Protein AF-A0A950PSR2-F1 (afdb_monomer)

Structure (mmCIF, N/CA/C/O backbone):
data_AF-A0A950PSR2-F1
#
_entry.id   AF-A0A950PSR2-F1
#
loop_
_atom_site.group_PDB
_atom_site.id
_atom_site.type_symbol
_atom_site.label_atom_id
_atom_site.label_alt_id
_atom_site.label_comp_id
_atom_site.label_asym_id
_atom_site.label_entity_id
_atom_site.label_seq_id
_atom_site.pdbx_PDB_ins_code
_atom_site.Cartn_x
_atom_site.Cartn_y
_atom_site.Cartn_z
_atom_site.occupancy
_atom_site.B_iso_or_equiv
_atom_site.auth_seq_id
_atom_site.auth_comp_id
_atom_site.auth_asym_id
_atom_site.auth_atom_id
_atom_site.pdbx_PDB_model_num
ATOM 1 N N . MET A 1 1 ? -22.140 3.962 20.512 1.00 69.19 1 MET A N 1
ATOM 2 C CA . MET A 1 1 ? -21.373 5.030 19.831 1.00 69.19 1 MET A CA 1
ATOM 3 C C . MET A 1 1 ? -20.839 4.464 18.523 1.00 69.19 1 MET A C 1
ATOM 5 O O . MET A 1 1 ? -20.510 3.281 18.528 1.00 69.19 1 MET A O 1
ATOM 9 N N . PRO A 1 2 ? -20.794 5.224 17.416 1.00 85.81 2 PRO A N 1
ATOM 10 C CA . PRO A 1 2 ? -20.143 4.745 16.201 1.00 85.81 2 PRO A CA 1
ATOM 11 C C . PRO A 1 2 ? -18.652 4.508 16.475 1.00 85.81 2 PRO A C 1
ATOM 13 O O . PRO A 1 2 ? -18.024 5.265 17.216 1.00 85.81 2 PRO A O 1
ATOM 16 N N . ARG A 1 3 ? -18.097 3.434 15.911 1.00 90.25 3 ARG A N 1
ATOM 17 C CA . ARG A 1 3 ? -16.672 3.114 16.026 1.00 90.25 3 ARG A CA 1
ATOM 18 C C . ARG A 1 3 ? -15.868 4.054 15.127 1.00 90.25 3 ARG A C 1
ATOM 20 O O . ARG A 1 3 ? -16.158 4.152 13.938 1.00 90.25 3 ARG A O 1
ATOM 27 N N . PHE A 1 4 ? -14.865 4.726 15.691 1.00 92.19 4 PHE A N 1
ATOM 28 C CA . PHE A 1 4 ? -13.913 5.531 14.924 1.00 92.19 4 PHE A CA 1
ATOM 29 C C . PHE A 1 4 ? -12.866 4.609 14.289 1.00 92.19 4 PHE A C 1
ATOM 31 O O . PHE A 1 4 ? -12.222 3.841 15.001 1.00 92.19 4 PHE A O 1
ATOM 38 N N . LEU A 1 5 ? -12.726 4.649 12.962 1.00 94.44 5 LEU A N 1
ATOM 39 C CA . LEU A 1 5 ? -11.766 3.818 12.233 1.00 94.44 5 LEU A CA 1
ATOM 40 C C . LEU A 1 5 ? -10.413 4.523 12.149 1.00 94.44 5 LEU A C 1
ATOM 42 O O . LEU A 1 5 ? -10.335 5.662 11.687 1.00 94.44 5 LEU A O 1
ATOM 46 N N . PHE A 1 6 ? -9.352 3.829 12.558 1.00 96.19 6 PHE A N 1
ATOM 47 C CA . PHE A 1 6 ? -7.978 4.306 12.442 1.00 96.19 6 PHE A CA 1
ATOM 48 C C . PHE A 1 6 ? -7.266 3.575 11.299 1.00 96.19 6 PHE A C 1
ATOM 50 O O . PHE A 1 6 ? -7.359 2.351 11.174 1.00 96.19 6 PHE A O 1
ATOM 57 N N . GLY A 1 7 ? -6.591 4.329 10.436 1.00 97.12 7 GLY A N 1
ATOM 58 C CA . GLY A 1 7 ? -6.023 3.807 9.198 1.00 97.12 7 GLY A CA 1
ATOM 59 C C . GLY A 1 7 ? -4.890 4.656 8.641 1.00 97.12 7 GLY A C 1
ATOM 60 O O . GLY A 1 7 ? -4.494 5.653 9.243 1.00 97.12 7 GLY A O 1
ATOM 61 N N . ILE A 1 8 ? -4.365 4.251 7.484 1.00 97.69 8 ILE A N 1
ATOM 62 C CA . ILE A 1 8 ? -3.182 4.863 6.863 1.00 97.69 8 ILE A CA 1
ATOM 63 C C . ILE A 1 8 ? -3.334 5.007 5.344 1.00 97.69 8 ILE A C 1
ATOM 65 O O . ILE A 1 8 ? -3.991 4.199 4.691 1.00 97.69 8 ILE A O 1
ATOM 69 N N . ASN A 1 9 ? -2.712 6.035 4.763 1.00 97.62 9 ASN A N 1
ATOM 70 C CA . ASN A 1 9 ? -2.515 6.120 3.314 1.00 97.62 9 ASN A CA 1
ATOM 71 C C . ASN A 1 9 ? -1.354 5.195 2.931 1.00 97.62 9 ASN A C 1
ATOM 73 O O . ASN A 1 9 ? -0.233 5.410 3.390 1.00 97.62 9 ASN A O 1
ATOM 77 N N . TYR A 1 10 ? -1.624 4.172 2.126 1.00 97.31 10 TYR A N 1
ATOM 78 C CA . TYR A 1 10 ? -0.660 3.122 1.822 1.00 97.31 10 TYR A CA 1
ATOM 79 C C . TYR A 1 10 ? 0.002 3.322 0.455 1.0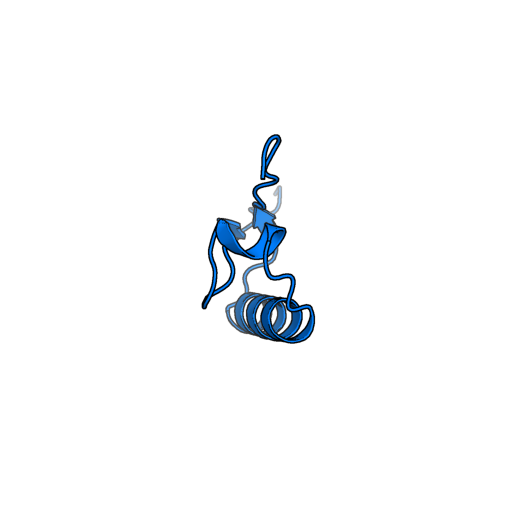0 97.31 10 TYR A C 1
ATOM 81 O O . TYR A 1 10 ? -0.669 3.496 -0.562 1.00 97.31 10 TYR A O 1
ATOM 89 N N . TRP A 1 11 ? 1.329 3.233 0.473 1.00 95.94 11 TRP A N 1
ATOM 90 C CA . TRP A 1 11 ? 2.226 3.070 -0.663 1.00 95.94 11 TRP A CA 1
ATOM 91 C C . TRP A 1 11 ? 3.235 1.975 -0.291 1.00 95.94 11 TRP A C 1
ATOM 93 O O . TRP A 1 11 ? 3.698 2.001 0.855 1.00 95.94 11 TRP A O 1
ATOM 103 N N . PRO A 1 12 ? 3.605 1.052 -1.202 1.00 95.44 12 PRO A N 1
ATOM 104 C CA . PRO A 1 12 ? 4.605 0.040 -0.885 1.00 95.44 12 PRO A CA 1
ATOM 105 C C . PRO A 1 12 ?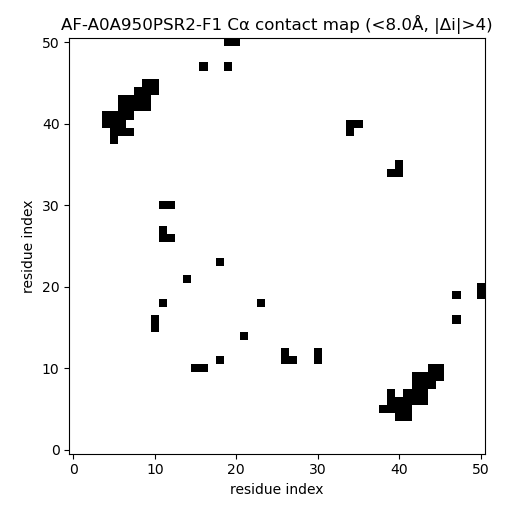 5.937 0.665 -0.495 1.00 95.44 12 PRO A C 1
ATOM 107 O O . PRO A 1 12 ? 6.363 1.669 -1.083 1.00 95.44 12 PRO A O 1
ATOM 110 N N . ARG A 1 13 ? 6.580 0.075 0.513 1.00 93.62 13 ARG A N 1
ATOM 111 C CA . ARG A 1 13 ? 7.786 0.615 1.158 1.00 93.62 13 ARG A CA 1
ATOM 112 C C . ARG A 1 13 ? 8.971 0.822 0.210 1.00 93.62 13 ARG A C 1
ATOM 114 O O . ARG A 1 13 ? 9.821 1.661 0.504 1.00 93.62 13 ARG A O 1
ATOM 121 N N . SER A 1 14 ? 9.062 0.056 -0.875 1.00 94.62 14 SER A N 1
ATOM 122 C CA . SER A 1 14 ? 10.193 0.046 -1.807 1.00 94.62 14 SER A CA 1
ATOM 123 C C . SER A 1 14 ? 9.904 0.794 -3.108 1.00 94.62 14 SER A C 1
ATOM 125 O O . SER A 1 14 ? 10.810 1.397 -3.685 1.00 94.62 14 SER A O 1
ATOM 127 N N . SER A 1 15 ? 8.649 0.781 -3.566 1.00 93.75 15 SER A N 1
ATOM 12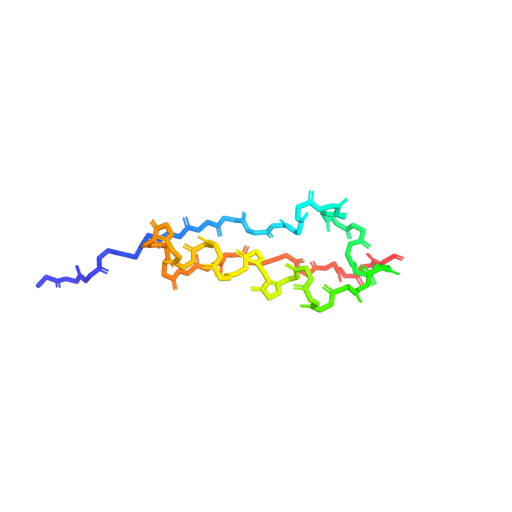8 C CA . SER A 1 15 ? 8.301 1.192 -4.928 1.00 93.75 15 SER A CA 1
ATOM 129 C C . SER A 1 15 ? 7.342 2.377 -5.008 1.00 93.75 15 SER A C 1
ATOM 131 O O . SER A 1 15 ? 7.294 3.027 -6.052 1.00 93.75 15 SER A O 1
ATOM 133 N N . ALA A 1 16 ? 6.589 2.691 -3.949 1.00 93.06 16 ALA A N 1
ATOM 134 C CA . ALA A 1 16 ? 5.559 3.733 -3.967 1.00 93.06 16 ALA A CA 1
ATOM 135 C C . ALA A 1 16 ? 4.705 3.686 -5.258 1.00 93.06 16 ALA A C 1
ATOM 137 O O . ALA A 1 16 ? 4.185 2.621 -5.594 1.00 93.06 16 ALA A O 1
ATOM 138 N N . MET A 1 17 ? 4.581 4.785 -6.018 1.00 91.50 17 MET A N 1
ATOM 139 C CA . MET A 1 17 ? 3.802 4.795 -7.269 1.00 91.50 17 MET A CA 1
ATOM 140 C C . MET A 1 17 ? 4.318 3.848 -8.356 1.00 91.50 17 MET A C 1
ATOM 142 O O . MET A 1 17 ? 3.531 3.384 -9.177 1.00 91.50 17 MET A O 1
ATOM 146 N N . TYR A 1 18 ? 5.604 3.489 -8.334 1.00 92.31 18 TYR A N 1
ATOM 147 C CA . TYR A 1 18 ? 6.194 2.561 -9.301 1.00 92.31 18 TYR A CA 1
ATOM 148 C C . TYR A 1 18 ? 5.762 1.106 -9.077 1.00 92.31 18 TYR A C 1
ATOM 150 O O . TYR A 1 18 ? 6.083 0.250 -9.900 1.00 92.31 18 TYR A O 1
ATOM 158 N N . MET A 1 19 ? 5.005 0.810 -8.010 1.00 92.31 19 MET A N 1
ATOM 159 C CA . MET A 1 19 ? 4.459 -0.530 -7.759 1.00 92.31 19 MET A CA 1
ATOM 160 C C . MET A 1 19 ? 3.639 -1.073 -8.930 1.00 92.31 19 MET A C 1
ATOM 162 O O . MET A 1 19 ? 3.588 -2.276 -9.157 1.00 92.31 19 MET A O 1
ATOM 166 N N . TRP A 1 20 ? 3.004 -0.181 -9.691 1.00 91.19 20 TRP A N 1
ATOM 167 C CA . TRP A 1 20 ? 2.173 -0.557 -10.829 1.00 91.19 20 TRP A CA 1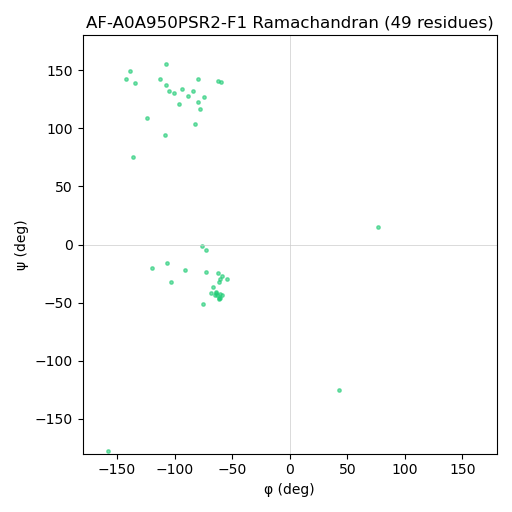
ATOM 168 C C . TRP A 1 20 ? 2.996 -1.047 -12.021 1.00 91.19 20 TRP A C 1
ATOM 170 O O . TRP A 1 20 ? 2.504 -1.836 -12.819 1.00 91.19 20 TRP A O 1
ATOM 180 N N . GLN A 1 21 ? 4.264 -0.640 -12.103 1.00 92.25 21 GLN A N 1
ATOM 181 C CA . GLN A 1 21 ? 5.226 -1.146 -13.083 1.00 92.25 21 GLN A CA 1
ATOM 182 C C . GLN A 1 21 ? 6.016 -2.355 -12.548 1.00 92.25 21 GLN A C 1
ATOM 184 O O . GLN A 1 21 ? 6.576 -3.121 -13.328 1.00 92.25 21 GLN A O 1
ATOM 189 N N . ARG A 1 22 ? 6.100 -2.511 -11.218 1.00 90.12 22 ARG A N 1
ATOM 190 C CA . ARG A 1 22 ? 6.890 -3.533 -10.511 1.00 90.12 22 ARG A CA 1
ATOM 191 C C . ARG A 1 22 ? 6.066 -4.128 -9.372 1.00 90.12 22 ARG A C 1
ATOM 193 O O . ARG A 1 22 ? 6.227 -3.752 -8.212 1.00 90.12 22 ARG A O 1
ATOM 200 N N . PHE A 1 23 ? 5.121 -4.990 -9.733 1.00 91.69 23 PHE A N 1
ATOM 201 C CA . PHE A 1 23 ? 4.155 -5.523 -8.782 1.00 91.69 23 PHE A CA 1
ATOM 202 C C . PHE A 1 23 ? 4.735 -6.697 -7.988 1.00 91.69 23 PHE A C 1
ATOM 204 O O . PHE A 1 23 ? 4.792 -7.822 -8.481 1.00 91.69 23 PHE A O 1
ATOM 211 N N . GLU A 1 24 ? 5.099 -6.435 -6.733 1.00 95.31 24 GLU A N 1
ATOM 212 C CA . GLU A 1 24 ? 5.649 -7.428 -5.807 1.00 95.31 24 GLU A CA 1
ATOM 213 C C . GLU A 1 24 ? 4.629 -7.778 -4.714 1.00 95.31 24 GLU A C 1
ATOM 215 O O . GLU A 1 24 ? 4.520 -7.116 -3.680 1.00 95.31 24 GLU A O 1
ATOM 220 N N . ILE A 1 25 ? 3.854 -8.846 -4.927 1.00 95.69 25 ILE A N 1
ATOM 221 C CA . ILE A 1 25 ? 2.767 -9.232 -4.010 1.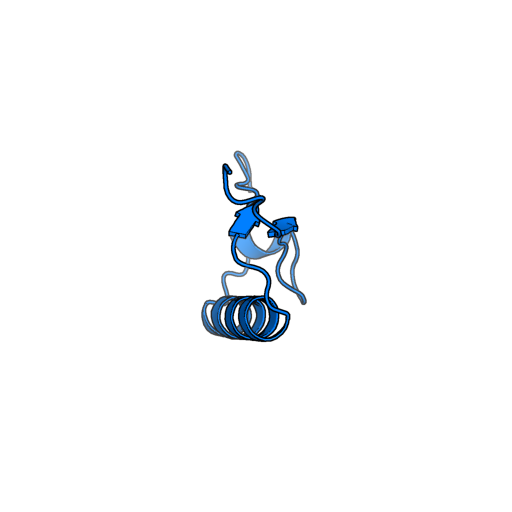00 95.69 25 ILE A CA 1
ATOM 222 C C . ILE A 1 25 ? 3.257 -9.570 -2.594 1.00 95.69 25 ILE A C 1
ATOM 224 O O . ILE A 1 25 ? 2.545 -9.327 -1.620 1.00 95.69 25 ILE A O 1
ATOM 228 N N . HIS A 1 26 ? 4.469 -10.113 -2.473 1.00 97.50 26 HIS A N 1
ATOM 229 C CA . HIS A 1 26 ? 5.050 -10.477 -1.183 1.00 97.50 26 HIS A CA 1
ATOM 230 C C . HIS A 1 26 ? 5.365 -9.241 -0.333 1.00 97.50 26 HIS A C 1
ATOM 232 O O . HIS A 1 26 ? 5.027 -9.228 0.848 1.00 97.50 26 HIS A O 1
ATOM 238 N N . GLU A 1 27 ? 5.901 -8.175 -0.937 1.00 96.38 27 GLU A N 1
ATOM 239 C CA . GLU A 1 27 ? 6.122 -6.895 -0.252 1.00 96.38 27 GLU A CA 1
ATOM 240 C C . GLU A 1 27 ? 4.799 -6.309 0.250 1.00 96.38 27 GLU A C 1
ATOM 242 O O . GLU A 1 27 ? 4.686 -5.914 1.409 1.00 96.38 27 GLU A O 1
ATOM 247 N N . ILE A 1 28 ? 3.772 -6.307 -0.604 1.00 96.25 28 ILE A N 1
ATOM 248 C CA . ILE A 1 28 ? 2.452 -5.780 -0.245 1.00 96.25 28 ILE A CA 1
ATOM 249 C C . ILE A 1 28 ? 1.862 -6.566 0.932 1.00 96.25 28 ILE A C 1
ATOM 251 O O . ILE A 1 28 ? 1.308 -5.979 1.860 1.00 96.25 28 ILE A O 1
ATOM 255 N N . ALA A 1 29 ? 1.994 -7.894 0.927 1.00 97.81 29 ALA A N 1
ATOM 256 C CA . ALA A 1 29 ? 1.521 -8.731 2.023 1.00 97.81 29 ALA A CA 1
ATOM 257 C C . ALA A 1 29 ? 2.252 -8.431 3.344 1.00 97.81 29 ALA A C 1
ATOM 259 O O . ALA A 1 29 ? 1.602 -8.321 4.386 1.00 97.81 29 ALA A O 1
ATOM 260 N N . GLU A 1 30 ? 3.576 -8.261 3.309 1.00 98.25 30 GLU A N 1
ATOM 261 C CA . GLU A 1 30 ? 4.384 -7.905 4.482 1.00 98.25 30 GLU A CA 1
ATOM 262 C C . GLU A 1 30 ? 4.034 -6.514 5.028 1.00 98.25 30 GLU A C 1
ATOM 264 O O . GLU A 1 30 ? 3.871 -6.341 6.240 1.00 98.25 30 GLU A O 1
ATOM 269 N N . ASP A 1 31 ? 3.859 -5.530 4.146 1.00 97.62 31 ASP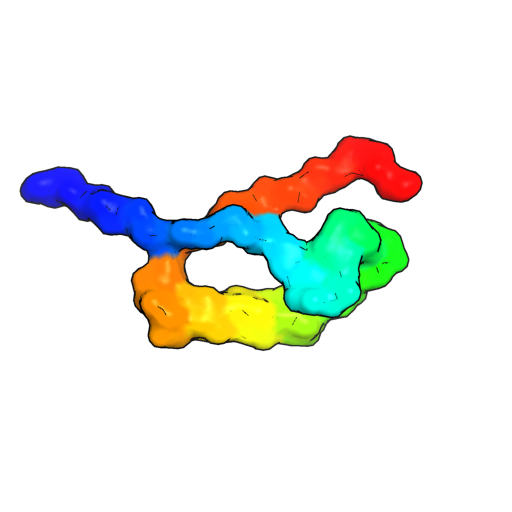 A N 1
ATOM 270 C CA . ASP A 1 31 ? 3.450 -4.178 4.522 1.00 97.62 31 ASP A CA 1
ATOM 271 C C . ASP A 1 31 ? 2.071 -4.182 5.198 1.00 97.62 31 ASP A C 1
ATOM 273 O O . ASP A 1 31 ? 1.894 -3.583 6.262 1.00 97.62 31 ASP A O 1
ATOM 277 N N . LEU A 1 32 ? 1.092 -4.893 4.624 1.00 97.50 32 LEU A N 1
ATOM 278 C CA . LEU A 1 32 ? -0.255 -5.003 5.191 1.00 97.50 32 LEU A CA 1
ATOM 279 C C . LEU A 1 32 ? -0.267 -5.769 6.522 1.00 97.50 32 LEU A C 1
ATOM 281 O O . LEU A 1 32 ? -1.014 -5.397 7.431 1.00 97.50 32 LEU A O 1
ATOM 285 N N . ALA A 1 33 ? 0.572 -6.799 6.672 1.00 98.19 33 ALA A N 1
ATOM 286 C CA . ALA A 1 33 ? 0.746 -7.498 7.942 1.00 98.19 33 ALA A CA 1
ATOM 287 C C . ALA A 1 33 ? 1.279 -6.548 9.025 1.00 98.19 33 ALA A C 1
ATOM 289 O O . ALA A 1 33 ? 0.699 -6.467 10.109 1.00 98.19 33 ALA A O 1
ATOM 290 N N . ARG A 1 34 ? 2.298 -5.742 8.706 1.00 97.88 34 ARG A N 1
ATOM 291 C CA . ARG A 1 34 ? 2.846 -4.738 9.628 1.00 97.88 34 ARG A CA 1
ATOM 292 C C . ARG A 1 34 ? 1.835 -3.647 9.982 1.00 97.88 34 ARG A C 1
ATOM 294 O O . ARG A 1 34 ? 1.746 -3.250 11.139 1.00 97.88 34 ARG A O 1
ATOM 301 N N . ILE A 1 35 ? 1.047 -3.167 9.019 1.00 97.88 35 ILE A N 1
ATOM 302 C CA . ILE A 1 35 ? -0.033 -2.195 9.273 1.00 97.88 35 ILE A CA 1
ATOM 303 C C . ILE A 1 35 ? -1.040 -2.771 10.278 1.00 97.88 35 ILE A C 1
ATOM 305 O O . ILE A 1 35 ? -1.419 -2.090 11.232 1.00 97.88 35 ILE A O 1
ATOM 309 N N . LYS A 1 36 ? -1.420 -4.043 10.118 1.00 97.69 36 LYS A N 1
ATOM 310 C CA . LYS A 1 36 ? -2.311 -4.737 11.054 1.00 97.69 36 LYS A CA 1
ATOM 311 C C . LYS A 1 36 ? -1.696 -4.881 12.450 1.00 97.69 36 LYS A C 1
ATOM 313 O O . LYS A 1 36 ? -2.397 -4.670 13.437 1.00 97.69 36 LYS A O 1
ATOM 318 N N . GLU A 1 37 ? -0.409 -5.210 12.548 1.00 98.19 37 GLU A N 1
ATOM 319 C CA . GLU A 1 37 ? 0.322 -5.293 13.825 1.00 98.19 37 GLU A CA 1
ATOM 320 C C . GLU A 1 37 ? 0.350 -3.955 14.581 1.00 98.19 37 GLU A C 1
ATOM 322 O O . GLU A 1 37 ? 0.343 -3.944 15.810 1.00 98.19 37 GLU A O 1
ATOM 327 N N . LEU A 1 38 ? 0.305 -2.824 13.867 1.00 97.25 38 LEU A N 1
ATOM 328 C CA . LEU A 1 38 ? 0.197 -1.480 14.450 1.00 97.25 38 LEU A CA 1
ATOM 329 C C . LEU A 1 38 ? -1.220 -1.133 14.949 1.00 97.25 38 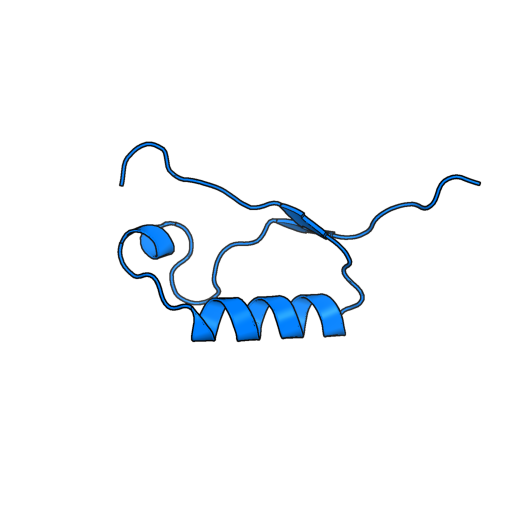LEU A C 1
ATOM 331 O O . LEU A 1 38 ? -1.433 -0.034 15.460 1.00 97.25 38 LEU A O 1
ATOM 335 N N . GLY A 1 39 ? -2.196 -2.033 14.797 1.00 97.00 39 GLY A N 1
ATOM 336 C CA . GLY A 1 39 ? -3.590 -1.794 15.177 1.00 97.00 39 GLY A CA 1
ATOM 337 C C . GLY A 1 39 ? -4.364 -0.912 14.192 1.00 97.00 39 GLY A C 1
ATOM 338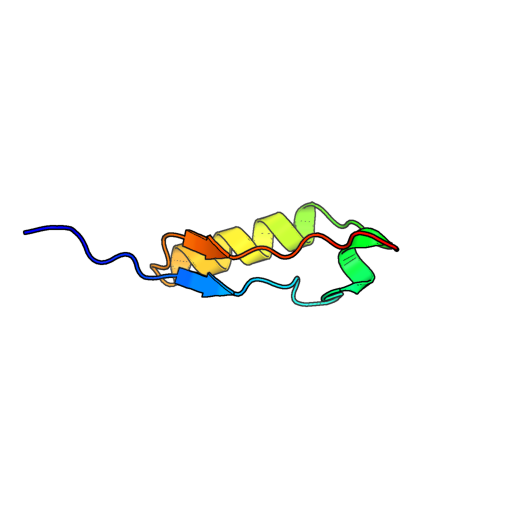 O O . GLY A 1 39 ? -5.431 -0.406 14.534 1.00 97.00 39 GLY A O 1
ATOM 339 N N . LEU A 1 40 ? -3.841 -0.714 12.978 1.00 97.69 40 LEU A N 1
ATOM 340 C CA . LEU A 1 40 ? -4.532 0.002 11.908 1.00 97.69 40 LEU A CA 1
ATOM 341 C C . LEU A 1 40 ? -5.473 -0.954 11.176 1.00 97.69 40 LEU A C 1
ATOM 343 O O . LEU A 1 40 ? -5.094 -2.059 10.789 1.00 97.69 40 LEU A O 1
ATOM 347 N N . GLU A 1 41 ? -6.708 -0.515 10.967 1.00 96.06 41 GLU A N 1
ATOM 348 C CA . GLU A 1 41 ? -7.790 -1.397 10.519 1.00 96.06 41 GLU A CA 1
ATOM 349 C C . GLU A 1 41 ? -8.168 -1.176 9.054 1.00 96.06 41 GLU A C 1
ATOM 351 O O . GLU A 1 41 ? -8.847 -2.006 8.450 1.00 96.06 41 GLU A O 1
ATOM 356 N N . VAL A 1 42 ? -7.740 -0.053 8.475 1.00 97.38 42 VAL A N 1
ATOM 357 C CA . VAL A 1 42 ? -8.061 0.325 7.100 1.00 97.38 42 VAL A CA 1
ATOM 358 C C . VAL A 1 42 ? -6.872 0.997 6.424 1.00 97.38 42 VAL A C 1
ATOM 360 O O . VAL A 1 42 ? -6.147 1.790 7.026 1.00 97.38 42 VAL A O 1
ATOM 363 N N . VAL A 1 43 ? -6.695 0.699 5.140 1.00 97.69 43 VAL A N 1
ATOM 364 C CA . VAL A 1 43 ? -5.750 1.399 4.271 1.00 97.69 43 VAL A CA 1
ATOM 365 C C . VAL A 1 43 ? -6.509 2.189 3.217 1.00 97.69 43 VAL A C 1
ATOM 367 O O . VAL A 1 43 ? -7.516 1.730 2.676 1.00 97.69 43 VAL A O 1
ATOM 370 N N . ARG A 1 44 ? -6.009 3.377 2.894 1.00 97.75 44 ARG A N 1
ATOM 371 C CA . ARG A 1 44 ? -6.380 4.099 1.681 1.00 97.75 44 ARG A CA 1
ATOM 372 C C . ARG A 1 44 ? -5.334 3.816 0.617 1.00 97.75 44 ARG A C 1
ATOM 374 O O . ARG A 1 44 ? -4.159 4.102 0.826 1.00 97.75 44 ARG A O 1
ATOM 381 N N . PHE A 1 45 ? -5.781 3.264 -0.502 1.00 94.12 45 PHE A N 1
ATOM 382 C CA . PHE A 1 45 ? -4.930 2.850 -1.607 1.00 94.12 45 PHE A CA 1
ATOM 383 C C . PHE A 1 45 ? -5.067 3.789 -2.808 1.00 94.12 45 PHE A C 1
A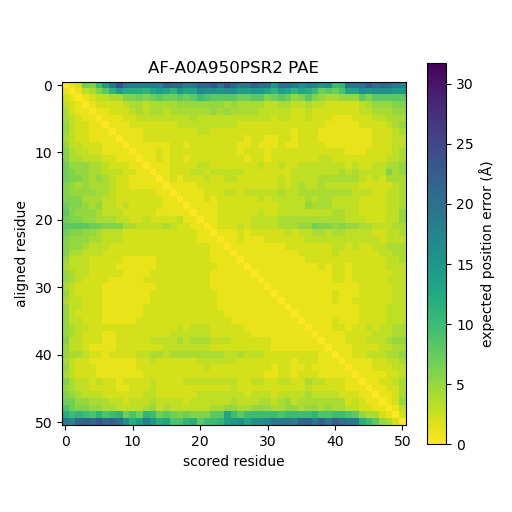TOM 385 O O . PHE A 1 45 ? -6.105 4.436 -2.972 1.00 94.12 45 PHE A O 1
ATOM 392 N N . PHE A 1 46 ? -4.033 3.852 -3.646 1.00 93.12 46 PHE A N 1
ATOM 393 C CA . PHE A 1 46 ? -3.969 4.756 -4.793 1.00 93.12 46 PHE A CA 1
ATOM 394 C C . PHE A 1 46 ? -3.714 3.969 -6.073 1.00 93.12 46 PHE A C 1
ATOM 396 O O . PHE A 1 46 ? -2.618 3.458 -6.305 1.00 93.12 46 PHE A O 1
ATOM 403 N N . LEU A 1 47 ? -4.745 3.883 -6.908 1.00 91.88 47 LEU A N 1
ATOM 404 C CA . LEU A 1 47 ? -4.615 3.364 -8.262 1.00 91.88 47 LEU A CA 1
ATOM 405 C C . LEU A 1 47 ? -4.046 4.458 -9.169 1.00 91.88 47 LEU A C 1
ATOM 407 O O . LEU A 1 47 ? -4.412 5.627 -9.036 1.00 91.88 47 LEU A O 1
ATOM 411 N N . MET A 1 48 ? -3.183 4.064 -10.099 1.00 89.69 48 MET A N 1
ATOM 412 C CA . MET A 1 48 ? -2.735 4.925 -11.190 1.00 89.69 48 MET A CA 1
ATOM 413 C C . MET A 1 48 ? -3.629 4.685 -12.407 1.00 89.69 48 MET A C 1
ATOM 415 O O . MET A 1 48 ? -3.920 3.537 -12.736 1.00 89.69 48 MET A O 1
ATOM 419 N N . TRP A 1 49 ? -4.090 5.759 -13.052 1.00 89.88 49 TRP A N 1
ATOM 420 C CA . TRP A 1 49 ? -4.823 5.648 -14.320 1.00 89.88 49 TRP A CA 1
ATOM 421 C C . TRP A 1 49 ? -3.844 5.331 -15.454 1.00 89.88 49 TRP A C 1
ATOM 423 O O . TRP A 1 49 ? -4.030 4.366 -16.189 1.00 89.88 49 TRP A O 1
ATOM 433 N N . GLU A 1 50 ? -2.780 6.121 -15.561 1.00 85.06 50 GLU A N 1
ATOM 434 C CA . GLU A 1 50 ? -1.703 5.937 -16.531 1.00 85.06 50 GLU A CA 1
ATOM 435 C C . GLU A 1 50 ? -0.459 5.431 -15.793 1.00 85.06 50 GLU A C 1
ATOM 437 O O . GLU A 1 50 ? -0.164 5.904 -14.690 1.00 85.06 50 GLU A O 1
ATOM 442 N N . ALA A 1 51 ? 0.228 4.446 -16.376 1.00 64.38 51 ALA A N 1
ATOM 443 C CA . ALA A 1 51 ? 1.409 3.797 -15.805 1.00 64.38 51 ALA A CA 1
ATOM 444 C C . ALA A 1 51 ? 2.672 4.123 -16.602 1.00 64.38 51 ALA A C 1
ATOM 446 O O . ALA A 1 51 ? 2.585 4.184 -17.849 1.00 64.38 51 ALA A O 1
#

Foldseek 3Di:
DDDDAAAEADAQPPQGVNCVVVPDVVSVVVVVVVRVVVVHDDYDYDDDPDD

Secondary structure (DSSP, 8-state):
-PPPP-EEE---TTTGGGGGTS--HHHHHHHHHHHHHTT--EEE----S--

Mean predicted aligned error: 3.23 Å

Radius of gyration: 12.65 Å; Cα contacts (8 Å, |Δi|>4): 41; chains: 1; bounding box: 32×17×36 Å

Solvent-accessible surface area (backbone atoms only — not comparable to full-atom values): 3422 Å² total; per-residue (Å²): 129,88,83,84,86,50,61,45,83,56,59,52,95,89,46,40,85,50,30,84,83,55,77,54,68,66,59,52,52,53,52,54,50,53,42,45,74,72,70,36,79,47,73,48,76,78,85,74,94,75,133

pLDDT: mean 93.66, std 6.32, range [64.38, 98.25]

Sequence (51 aa):
MPRFLFGINYWPRSSAMYMWQRFEIHEIAEDLARIKELGLEVVRFFLMWEA

Nearest PDB structures (foldseek):
  6mpc-assembly1_A  TM=9.515E-01  e=7.991E-02  Bifidobacterium longum DJO10A
  7lr7-assembly1_A-2  TM=9.609E-01  e=7.991E-02  Streptantibioticus cattleyicolor NRRL 8057 = DSM 46488
  7lr1-assembly1_A  TM=9.560E-01  e=9.803E-02  Bifidobacterium longum subsp. longum ATCC 55813
  6mp2-assembly1_B  TM=9.580E-01  e=9.803E-02  Bifidobacterium longum DJO10A
  7lr6-assembly2_D  TM=9.746E-01  e=1.123E-01  Bifidobacterium longum subsp. longum ATCC 55813